Protein AF-A0A7Z8VJ30-F1 (afdb_monomer)

Mean predicted aligned error: 6.83 Å

Structure (mmCIF, N/CA/C/O backbone):
data_AF-A0A7Z8VJ30-F1
#
_entry.id   AF-A0A7Z8VJ30-F1
#
loop_
_atom_site.group_PDB
_atom_site.id
_atom_site.type_symbol
_atom_site.label_atom_id
_atom_site.label_alt_id
_atom_site.label_comp_id
_atom_site.label_asym_id
_atom_site.label_entity_id
_atom_site.label_seq_id
_atom_site.pdbx_PDB_ins_code
_atom_site.Cartn_x
_atom_site.Cartn_y
_atom_site.Cartn_z
_atom_site.occupancy
_atom_site.B_iso_or_equiv
_atom_site.auth_seq_id
_atom_site.auth_comp_id
_atom_site.auth_asym_id
_atom_site.auth_atom_id
_atom_site.pdbx_PDB_model_num
ATOM 1 N N . MET A 1 1 ? -24.128 4.389 14.243 1.00 58.19 1 MET A N 1
ATOM 2 C CA . MET A 1 1 ? -23.746 3.443 13.175 1.00 58.19 1 MET A CA 1
ATOM 3 C C . MET A 1 1 ? -23.084 2.251 13.854 1.00 58.19 1 MET A C 1
ATOM 5 O O . MET A 1 1 ? -22.238 2.485 14.706 1.00 58.19 1 MET A O 1
ATOM 9 N N . LYS A 1 2 ? -23.542 1.018 13.610 1.00 75.19 2 LYS A N 1
ATOM 10 C CA . LYS A 1 2 ? -22.878 -0.200 14.107 1.00 75.19 2 LYS A CA 1
ATOM 11 C C . LYS A 1 2 ? -22.018 -0.737 12.967 1.00 75.19 2 LYS A C 1
ATOM 13 O O . LYS A 1 2 ? -22.540 -0.878 11.867 1.00 75.19 2 LYS A O 1
ATOM 18 N N . PHE A 1 3 ? -20.742 -0.981 13.234 1.00 83.31 3 PHE A N 1
ATOM 19 C CA . PHE A 1 3 ? -19.838 -1.656 12.307 1.00 83.31 3 PHE A CA 1
ATOM 20 C C . PHE A 1 3 ? -19.673 -3.105 12.754 1.00 83.31 3 PHE A C 1
ATOM 22 O O . PHE A 1 3 ? -19.620 -3.373 13.958 1.00 83.31 3 PHE A O 1
ATOM 29 N N . ASP A 1 4 ? -19.604 -4.016 11.791 1.00 89.38 4 ASP A N 1
ATOM 30 C CA . ASP A 1 4 ? -19.384 -5.432 12.054 1.00 89.38 4 ASP A CA 1
ATOM 31 C C . ASP A 1 4 ? -17.885 -5.739 12.108 1.00 89.38 4 ASP A C 1
ATOM 33 O O . ASP A 1 4 ? -17.100 -5.258 11.288 1.00 89.38 4 ASP A O 1
ATOM 37 N N . THR A 1 5 ? -17.482 -6.569 13.070 1.00 91.44 5 THR A N 1
ATOM 38 C CA . THR A 1 5 ? -16.106 -7.066 13.150 1.00 91.44 5 THR A CA 1
ATOM 39 C C . THR A 1 5 ? -15.944 -8.249 12.204 1.00 91.44 5 THR A C 1
ATOM 41 O O . THR A 1 5 ? -16.544 -9.304 12.411 1.00 91.44 5 THR A O 1
ATOM 44 N N . VAL A 1 6 ? -15.092 -8.096 11.192 1.00 91.56 6 VAL A N 1
ATOM 45 C CA . VAL A 1 6 ? -14.802 -9.131 10.191 1.00 91.56 6 VAL A CA 1
ATOM 46 C C . VAL A 1 6 ? -13.301 -9.40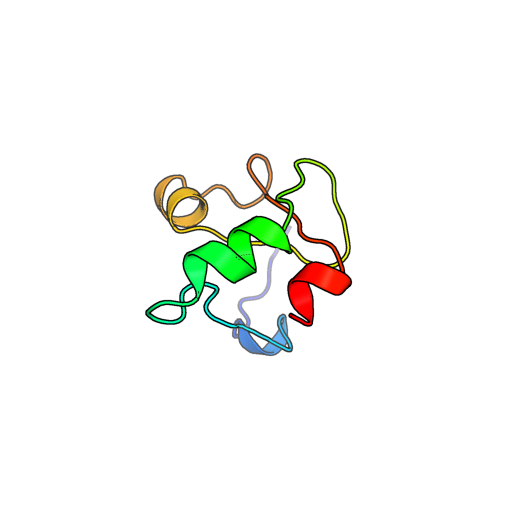6 10.097 1.00 91.56 6 VAL A C 1
ATOM 48 O O . VAL A 1 6 ? -12.477 -8.596 10.521 1.00 91.56 6 VAL A O 1
ATOM 51 N N . LYS A 1 7 ? -12.919 -10.562 9.540 1.00 86.81 7 LYS A N 1
ATOM 52 C CA . LYS A 1 7 ? -11.508 -10.833 9.221 1.00 86.81 7 LYS A CA 1
ATOM 53 C C . LYS A 1 7 ? -11.086 -9.959 8.043 1.00 86.81 7 LYS A C 1
ATOM 55 O O . LYS A 1 7 ? -11.791 -9.952 7.038 1.00 86.81 7 LYS A O 1
ATOM 60 N N . LEU A 1 8 ? -9.912 -9.330 8.126 1.00 80.50 8 LEU A N 1
ATOM 61 C CA . LEU A 1 8 ? -9.373 -8.455 7.074 1.00 80.50 8 LEU A CA 1
ATOM 62 C C . LEU A 1 8 ? -9.361 -9.117 5.683 1.00 80.50 8 LEU A C 1
ATOM 64 O O . LEU A 1 8 ? -9.819 -8.517 4.720 1.00 80.50 8 LEU A O 1
ATOM 68 N N . GLY A 1 9 ? -8.950 -10.385 5.587 1.00 81.81 9 GLY A N 1
ATOM 69 C CA . GLY A 1 9 ? -8.968 -11.147 4.326 1.00 81.81 9 GLY A CA 1
ATOM 70 C C . GLY A 1 9 ? -10.362 -11.481 3.772 1.00 81.81 9 GLY A C 1
ATOM 71 O O . GLY A 1 9 ? -10.462 -12.159 2.763 1.00 81.81 9 GLY A O 1
ATOM 72 N N . SER A 1 10 ? -11.442 -11.048 4.431 1.00 87.62 10 SER A N 1
ATOM 73 C CA . SER A 1 10 ? -12.804 -11.091 3.864 1.00 87.62 10 SER A CA 1
ATOM 74 C C . SER A 1 10 ? -13.153 -9.797 3.123 1.00 87.62 10 SER A C 1
ATOM 76 O O . SER A 1 10 ? -14.146 -9.758 2.407 1.00 87.62 10 SER A O 1
ATOM 78 N N . LEU A 1 11 ? -12.373 -8.734 3.346 1.00 84.25 11 LEU A N 1
ATOM 79 C CA . LEU A 1 11 ? -12.517 -7.423 2.713 1.00 84.25 11 LEU A CA 1
ATOM 80 C C . LEU A 1 11 ? -11.477 -7.200 1.611 1.00 84.25 11 LEU A C 1
ATOM 82 O O . LEU A 1 11 ? -11.697 -6.379 0.729 1.00 84.25 11 LEU A O 1
ATOM 86 N N . LEU A 1 12 ? -10.347 -7.907 1.681 1.00 82.25 12 LEU A N 1
ATOM 87 C CA . LEU 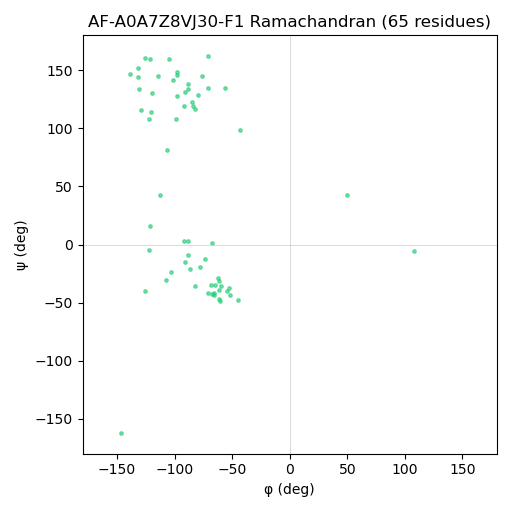A 1 12 ? -9.229 -7.782 0.753 1.00 82.25 12 LEU A CA 1
ATOM 88 C C . LEU A 1 12 ? -8.986 -9.116 0.049 1.00 82.25 12 LEU A C 1
ATOM 90 O O . LEU A 1 12 ? -8.861 -10.144 0.712 1.00 82.25 12 LEU A O 1
ATOM 94 N N . GLU A 1 13 ? -8.874 -9.079 -1.278 1.00 78.06 13 GLU A N 1
ATOM 95 C CA . GLU A 1 13 ? -8.490 -10.241 -2.088 1.00 78.06 13 GLU A CA 1
ATOM 96 C C . GLU A 1 13 ? -6.965 -10.431 -2.124 1.00 78.06 13 GLU A C 1
ATOM 98 O O . GLU A 1 13 ? -6.481 -11.561 -2.065 1.00 78.06 13 GLU A O 1
ATOM 103 N N . LEU A 1 14 ? -6.199 -9.332 -2.144 1.00 73.88 14 LEU A N 1
ATOM 104 C CA . LEU A 1 14 ? -4.738 -9.353 -2.143 1.00 73.88 14 LEU A CA 1
ATOM 105 C C . LEU A 1 14 ? -4.161 -8.406 -1.086 1.00 73.88 14 LEU A C 1
ATOM 107 O O . LEU A 1 14 ? -4.557 -7.246 -0.984 1.00 73.88 14 LEU A O 1
ATOM 111 N N . LEU A 1 15 ? -3.176 -8.903 -0.336 1.00 74.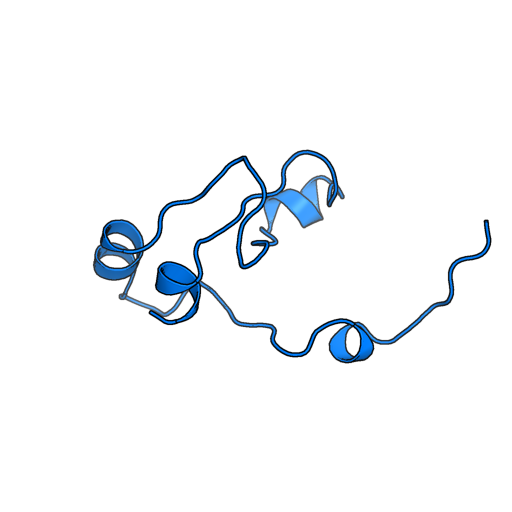06 15 LEU A N 1
ATOM 112 C CA . LEU A 1 15 ? -2.281 -8.111 0.501 1.00 74.06 15 LEU A CA 1
ATOM 113 C C . LEU A 1 15 ? -0.848 -8.525 0.158 1.00 74.06 15 LEU A C 1
ATOM 115 O O . LEU A 1 15 ? -0.482 -9.682 0.359 1.00 74.06 15 LEU A O 1
ATOM 119 N N . THR A 1 16 ? -0.061 -7.600 -0.388 1.00 72.00 16 THR A N 1
ATOM 120 C CA . THR A 1 16 ? 1.308 -7.868 -0.843 1.00 72.00 16 THR A CA 1
ATOM 121 C C . THR A 1 16 ? 2.278 -6.817 -0.316 1.00 72.00 16 THR A C 1
ATOM 123 O O . THR A 1 16 ? 1.929 -5.642 -0.194 1.00 72.00 16 THR A O 1
ATOM 126 N N . ASP A 1 17 ? 3.500 -7.242 0.003 1.00 67.75 17 ASP A N 1
ATOM 127 C CA . ASP A 1 17 ? 4.566 -6.351 0.447 1.00 67.75 17 ASP A CA 1
ATOM 128 C C . ASP A 1 17 ? 5.205 -5.640 -0.750 1.00 67.75 17 ASP A C 1
ATOM 130 O O . ASP A 1 17 ? 5.679 -6.263 -1.697 1.00 67.75 17 ASP A O 1
ATOM 134 N N . TYR A 1 18 ? 5.294 -4.314 -0.665 1.00 65.00 18 TYR A N 1
ATOM 135 C CA . TYR A 1 18 ? 5.953 -3.478 -1.675 1.00 65.00 18 TYR A CA 1
ATOM 136 C C . TYR A 1 18 ? 7.498 -3.573 -1.636 1.00 65.00 18 TYR A C 1
ATOM 138 O O . TYR A 1 18 ? 8.189 -3.119 -2.546 1.00 65.00 18 TYR A O 1
ATOM 146 N N . HIS A 1 19 ? 8.079 -4.157 -0.580 1.00 63.19 19 HIS A N 1
ATOM 147 C CA . HIS A 1 19 ? 9.529 -4.188 -0.348 1.00 63.19 19 HIS A CA 1
ATOM 148 C C . HIS A 1 19 ? 10.139 -5.577 -0.596 1.00 63.19 19 HIS A C 1
ATOM 150 O O . HIS A 1 19 ? 10.444 -6.314 0.339 1.00 63.19 19 HIS A O 1
ATOM 156 N N . ALA A 1 20 ? 10.407 -5.916 -1.860 1.00 55.84 20 ALA A N 1
ATOM 157 C CA . ALA A 1 20 ? 11.279 -7.042 -2.199 1.00 55.84 20 ALA A CA 1
ATOM 158 C C . ALA A 1 20 ? 12.760 -6.602 -2.202 1.00 55.84 20 ALA A C 1
ATOM 160 O O . ALA A 1 20 ? 13.154 -5.681 -2.926 1.00 55.84 20 ALA A O 1
ATOM 161 N N . ASN A 1 21 ? 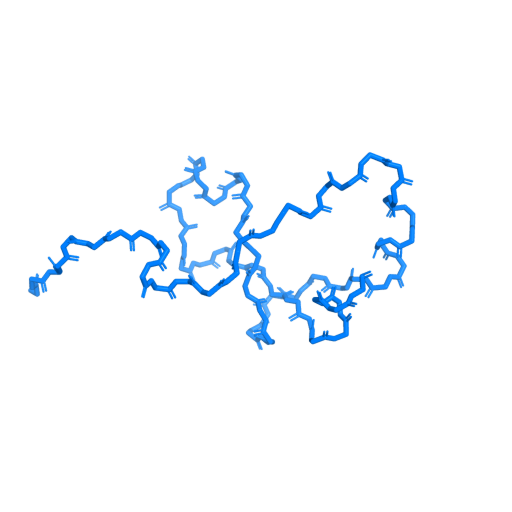13.584 -7.271 -1.387 1.00 50.88 21 ASN A N 1
ATOM 162 C CA . ASN A 1 21 ? 15.030 -7.061 -1.220 1.00 50.88 21 ASN A CA 1
ATOM 163 C C . ASN A 1 21 ? 15.776 -6.862 -2.561 1.00 50.88 21 ASN A C 1
ATOM 165 O O . ASN A 1 21 ? 16.136 -7.827 -3.229 1.00 50.88 21 ASN A O 1
ATOM 169 N N . GLY A 1 22 ? 16.048 -5.605 -2.936 1.00 55.06 22 GLY A N 1
ATOM 170 C CA . GLY A 1 22 ? 16.925 -5.245 -4.062 1.00 55.06 22 GLY A CA 1
ATOM 171 C C . GLY A 1 22 ? 16.248 -4.687 -5.323 1.00 55.06 22 GLY A C 1
ATOM 172 O O . GLY A 1 22 ? 16.954 -4.215 -6.213 1.00 55.06 22 GLY A O 1
ATOM 173 N N . ALA A 1 23 ? 14.913 -4.656 -5.407 1.00 65.31 23 ALA A N 1
ATOM 174 C CA . ALA A 1 23 ? 14.191 -4.170 -6.597 1.00 65.31 23 ALA A CA 1
ATOM 175 C C . ALA A 1 23 ? 13.912 -2.651 -6.610 1.00 65.31 23 ALA A C 1
ATOM 177 O O . ALA A 1 23 ? 13.310 -2.138 -7.553 1.00 65.31 23 ALA A O 1
ATOM 178 N N . TYR A 1 24 ? 14.383 -1.912 -5.599 1.00 67.75 24 TYR A N 1
ATOM 179 C CA . TYR A 1 24 ? 13.986 -0.521 -5.341 1.00 67.75 24 TYR A CA 1
ATOM 180 C C . TYR A 1 24 ? 14.175 0.422 -6.534 1.00 67.75 24 TYR A C 1
ATOM 182 O O . TYR A 1 24 ? 13.322 1.263 -6.797 1.00 67.75 24 TYR A O 1
ATOM 190 N N . LYS A 1 25 ? 15.275 0.275 -7.286 1.00 71.25 25 LYS A N 1
ATOM 191 C CA . LYS A 1 25 ? 15.541 1.135 -8.446 1.00 71.25 25 LYS A CA 1
ATOM 192 C C . LYS A 1 25 ? 14.510 0.923 -9.559 1.00 71.25 25 LYS A C 1
ATOM 194 O O . LYS A 1 25 ? 14.012 1.898 -10.100 1.00 71.25 25 LYS A O 1
ATOM 199 N N . LYS A 1 26 ? 14.161 -0.333 -9.850 1.00 72.81 26 LYS A N 1
ATOM 200 C CA . LYS A 1 26 ? 13.172 -0.664 -10.882 1.00 72.81 26 LYS A CA 1
ATOM 201 C C . LYS A 1 26 ? 11.762 -0.279 -10.449 1.00 72.81 26 LYS A C 1
ATOM 203 O O . LYS A 1 26 ? 11.038 0.296 -11.245 1.00 72.81 26 LYS A O 1
ATOM 208 N N . LEU A 1 27 ? 11.410 -0.532 -9.188 1.00 75.06 27 LEU A N 1
ATOM 209 C CA . LEU A 1 27 ? 10.117 -0.125 -8.634 1.00 75.06 27 LEU A CA 1
ATOM 210 C C . LEU A 1 27 ? 9.954 1.394 -8.694 1.00 75.06 27 LEU A C 1
ATOM 212 O O . LEU A 1 27 ? 8.978 1.884 -9.234 1.00 75.06 27 LEU A O 1
ATOM 216 N N . LYS A 1 28 ? 10.956 2.156 -8.245 1.00 76.69 28 LYS A N 1
ATOM 217 C CA . LYS A 1 28 ? 10.910 3.624 -8.279 1.00 76.69 28 LYS A CA 1
ATOM 218 C C . LYS A 1 28 ? 10.810 4.203 -9.697 1.00 76.69 28 LYS A C 1
ATOM 220 O O . LYS A 1 28 ? 10.291 5.297 -9.859 1.00 76.69 28 LYS A O 1
ATOM 225 N N . GLU A 1 29 ? 11.332 3.505 -10.703 1.00 81.81 29 GLU A N 1
ATOM 226 C CA . GLU A 1 29 ? 11.226 3.914 -12.110 1.00 81.81 29 GLU A CA 1
ATOM 227 C C . GLU A 1 29 ? 9.847 3.606 -12.725 1.00 81.81 29 GLU A C 1
ATOM 229 O O . GLU A 1 29 ? 9.524 4.195 -13.750 1.00 81.81 29 GLU A O 1
ATOM 234 N N . ASN A 1 30 ? 9.050 2.705 -12.132 1.00 81.69 30 ASN A N 1
ATOM 235 C CA . ASN A 1 30 ? 7.784 2.219 -12.707 1.00 81.69 30 ASN A CA 1
ATOM 236 C C . ASN A 1 30 ? 6.555 2.443 -11.800 1.00 81.69 30 ASN A C 1
ATOM 238 O O . ASN A 1 30 ? 5.432 2.154 -12.207 1.00 81.69 30 ASN A O 1
ATOM 242 N N . VAL A 1 31 ? 6.750 2.949 -10.580 1.00 85.44 31 VAL A N 1
ATOM 243 C CA . VAL A 1 31 ? 5.693 3.159 -9.587 1.00 85.44 31 VAL A CA 1
ATOM 244 C C . VAL A 1 31 ? 5.656 4.622 -9.173 1.00 85.44 31 VAL A C 1
ATOM 246 O O . VAL A 1 31 ? 6.508 5.094 -8.415 1.00 85.44 31 VAL A O 1
ATOM 249 N N . ASP A 1 32 ? 4.614 5.310 -9.627 1.00 85.31 32 ASP A N 1
ATOM 250 C CA . ASP A 1 32 ? 4.256 6.641 -9.155 1.00 85.31 32 ASP A CA 1
ATOM 251 C C . ASP A 1 32 ? 3.274 6.535 -7.984 1.00 85.31 32 ASP A C 1
ATOM 253 O O . ASP A 1 32 ? 2.280 5.811 -8.047 1.00 85.31 32 ASP A O 1
ATOM 257 N N . LEU A 1 33 ? 3.560 7.269 -6.904 1.00 90.06 33 LEU A N 1
ATOM 258 C CA . LEU A 1 33 ? 2.655 7.394 -5.763 1.00 90.06 33 LEU A CA 1
ATOM 259 C C . LEU A 1 33 ? 1.760 8.612 -5.956 1.00 90.06 33 LEU A C 1
ATOM 261 O O . LEU A 1 33 ? 2.242 9.745 -5.993 1.00 90.06 33 LEU A O 1
ATOM 265 N N . LEU A 1 34 ? 0.461 8.367 -6.013 1.00 93.44 34 LEU A N 1
ATOM 266 C CA . LEU A 1 34 ? -0.558 9.378 -6.240 1.00 93.44 34 LEU A CA 1
ATOM 267 C C . LEU A 1 34 ? -1.170 9.831 -4.913 1.00 93.44 34 LEU A C 1
ATOM 269 O O . LEU A 1 34 ? -1.296 9.046 -3.971 1.00 93.44 34 LEU A O 1
ATOM 273 N N . ASP A 1 35 ? -1.533 11.108 -4.844 1.00 93.75 35 ASP A N 1
ATOM 274 C CA . ASP A 1 35 ? -2.350 11.675 -3.762 1.00 93.75 35 ASP A CA 1
ATOM 275 C C . ASP A 1 35 ? -3.855 11.535 -4.041 1.00 93.75 35 ASP A C 1
ATOM 277 O O . ASP A 1 35 ? -4.659 11.536 -3.114 1.00 93.75 35 ASP A O 1
ATOM 281 N N . GLU A 1 36 ? -4.229 11.358 -5.309 1.00 93.81 36 GLU A N 1
ATOM 282 C CA . GLU A 1 36 ? -5.614 11.168 -5.744 1.00 93.81 36 GLU A CA 1
ATOM 283 C C . GLU A 1 36 ? -5.934 9.676 -5.944 1.00 93.81 36 GLU A C 1
ATOM 285 O O . GLU A 1 36 ? -5.034 8.923 -6.334 1.00 93.81 36 GLU A O 1
ATOM 290 N N . PRO A 1 37 ? -7.191 9.236 -5.716 1.00 94.25 37 PRO A N 1
ATOM 291 C CA . PRO A 1 37 ? -7.599 7.845 -5.900 1.00 94.25 37 PRO A CA 1
ATOM 292 C C . PRO A 1 37 ? -7.341 7.291 -7.307 1.00 94.25 37 PRO A C 1
ATOM 294 O O . PRO A 1 37 ? -7.704 7.910 -8.306 1.00 94.25 37 PRO A O 1
ATOM 297 N N . ASP A 1 38 ? -6.791 6.077 -7.361 1.00 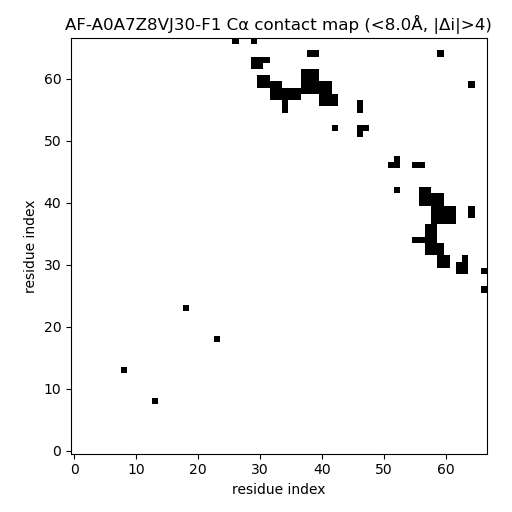93.88 38 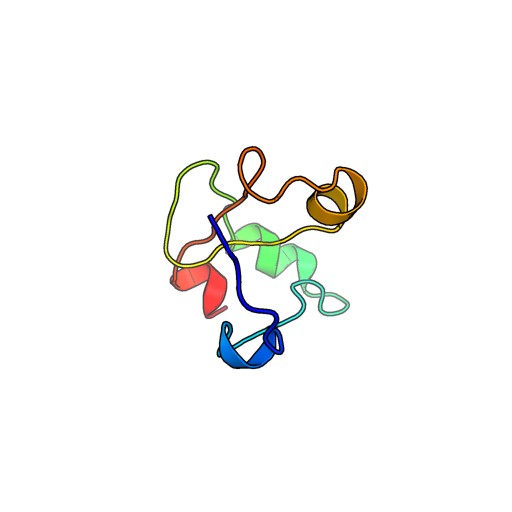ASP A N 1
ATOM 298 C CA . ASP A 1 38 ? -6.588 5.275 -8.576 1.00 93.88 38 ASP A CA 1
ATOM 299 C C . ASP A 1 38 ? -6.735 3.772 -8.230 1.00 93.88 38 ASP A C 1
ATOM 301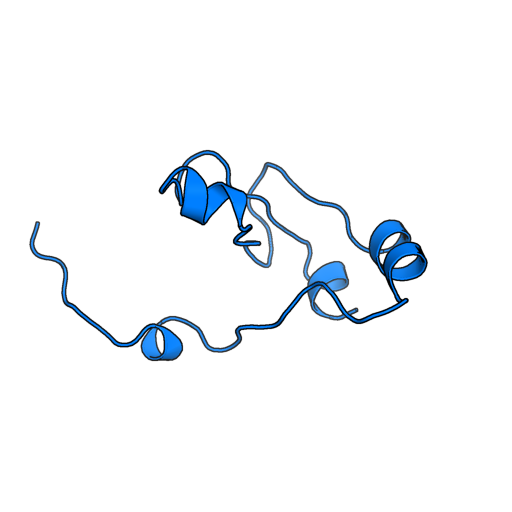 O O . ASP A 1 38 ? -7.303 3.432 -7.189 1.00 93.88 38 ASP A O 1
ATOM 305 N N . TYR A 1 39 ? -6.248 2.875 -9.089 1.00 92.56 39 TYR A N 1
ATOM 306 C CA . TYR A 1 39 ? -6.465 1.429 -9.074 1.00 92.56 39 TYR A CA 1
ATOM 307 C C . TYR A 1 39 ? -6.338 0.758 -7.700 1.00 92.56 39 TYR A C 1
ATOM 309 O O . TYR A 1 39 ? -7.207 -0.033 -7.330 1.00 92.56 39 TYR A O 1
ATOM 317 N N . ALA A 1 40 ? -5.282 1.052 -6.935 1.00 89.75 40 ALA A N 1
ATOM 318 C CA . ALA A 1 40 ? -5.090 0.462 -5.611 1.00 89.75 40 ALA A CA 1
ATOM 319 C C . ALA A 1 40 ? -4.588 1.471 -4.574 1.00 89.75 40 ALA A C 1
ATOM 321 O O . ALA A 1 40 ? -3.797 2.364 -4.877 1.00 89.75 40 ALA A O 1
ATOM 322 N N . VAL A 1 41 ? -5.019 1.285 -3.321 1.00 91.00 41 VAL A N 1
ATOM 323 C CA . VAL A 1 41 ? -4.539 2.046 -2.160 1.00 91.00 41 VAL A CA 1
ATOM 324 C C . VAL A 1 41 ? -3.307 1.379 -1.547 1.00 91.00 41 VAL A C 1
ATOM 326 O O . VAL A 1 41 ? -3.275 0.172 -1.310 1.00 91.00 41 VAL A O 1
ATOM 329 N N . MET A 1 42 ? -2.291 2.180 -1.248 1.00 88.38 42 MET A N 1
ATOM 330 C CA . MET A 1 42 ? -1.086 1.767 -0.546 1.00 88.38 42 MET A CA 1
ATOM 331 C C . MET A 1 42 ? -1.198 2.138 0.933 1.00 88.38 42 MET A C 1
ATOM 333 O O . MET A 1 42 ? -1.062 3.304 1.312 1.00 88.38 42 MET A O 1
ATOM 337 N N . ILE A 1 43 ? -1.387 1.131 1.786 1.00 88.44 43 ILE A N 1
ATOM 338 C CA . ILE A 1 43 ? -1.335 1.310 3.239 1.00 88.44 43 ILE A CA 1
ATOM 339 C C . ILE A 1 43 ? 0.125 1.248 3.697 1.00 88.44 43 ILE A C 1
ATOM 341 O O . ILE A 1 43 ? 0.807 0.242 3.509 1.00 88.44 43 ILE A O 1
ATOM 345 N N . ARG A 1 44 ? 0.618 2.338 4.291 1.00 88.75 44 ARG A N 1
ATOM 346 C CA . ARG A 1 44 ? 2.015 2.487 4.731 1.00 88.75 44 ARG A CA 1
ATOM 347 C C . ARG A 1 44 ? 2.120 2.354 6.248 1.00 88.75 44 ARG A C 1
ATOM 349 O O . ARG A 1 44 ? 1.161 2.624 6.964 1.00 88.75 44 ARG A O 1
ATOM 356 N N . THR A 1 45 ? 3.308 2.046 6.768 1.00 85.75 45 THR A N 1
ATOM 357 C CA . THR A 1 45 ? 3.568 2.019 8.224 1.00 85.75 45 THR A CA 1
ATOM 358 C C . THR A 1 45 ? 3.144 3.320 8.910 1.00 85.75 45 THR A C 1
ATOM 360 O O . THR A 1 45 ? 2.539 3.283 9.974 1.00 85.75 45 THR A O 1
ATOM 363 N N . THR A 1 46 ? 3.349 4.465 8.254 1.00 86.81 46 THR A N 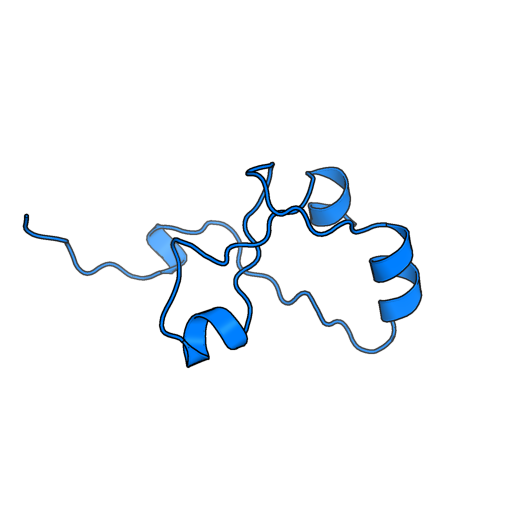1
ATOM 364 C CA . THR A 1 46 ? 2.925 5.782 8.751 1.00 86.81 46 THR A CA 1
ATOM 365 C C . THR A 1 46 ? 1.412 5.903 8.944 1.00 86.81 46 THR A C 1
ATOM 367 O O . THR A 1 46 ? 0.979 6.611 9.846 1.00 86.81 46 THR A O 1
ATOM 370 N N . ASN A 1 47 ? 0.601 5.213 8.129 1.00 89.31 47 ASN A N 1
ATOM 371 C CA . ASN A 1 47 ? -0.855 5.175 8.301 1.00 89.31 47 ASN A CA 1
ATOM 372 C C . ASN A 1 47 ? -1.221 4.452 9.604 1.00 89.31 47 ASN A C 1
ATOM 374 O O . ASN A 1 47 ? -2.046 4.940 10.370 1.00 89.31 47 ASN A O 1
ATOM 378 N N . PHE A 1 48 ? -0.541 3.341 9.906 1.00 87.06 48 PHE A N 1
ATOM 379 C CA . PHE A 1 48 ? -0.712 2.627 11.173 1.00 87.06 48 PHE A CA 1
ATOM 380 C C . PHE A 1 48 ? -0.211 3.434 12.378 1.00 87.06 48 PHE A C 1
ATOM 382 O O . PHE A 1 48 ? -0.892 3.478 13.397 1.00 87.06 48 PHE A O 1
ATOM 389 N N . GLU A 1 49 ? 0.944 4.097 12.268 1.00 90.44 49 GLU A N 1
ATOM 390 C CA . GLU A 1 49 ? 1.513 4.932 13.340 1.00 90.44 49 GLU A CA 1
ATOM 391 C C . GLU A 1 49 ? 0.605 6.111 13.710 1.00 90.44 49 GLU A C 1
ATOM 393 O O . GLU A 1 49 ? 0.475 6.451 14.885 1.00 90.44 49 GLU A O 1
ATOM 398 N N . GLN A 1 50 ? -0.029 6.728 12.711 1.00 91.38 50 GLN A N 1
ATOM 399 C CA . GLN A 1 50 ? -0.938 7.862 12.898 1.00 91.38 50 GLN A CA 1
ATOM 400 C C . GLN A 1 50 ? -2.383 7.426 13.160 1.00 91.38 50 GLN A C 1
ATOM 402 O O . GLN A 1 50 ? -3.212 8.259 13.519 1.00 91.38 50 GLN A O 1
ATOM 407 N N . ASN A 1 51 ? -2.677 6.132 12.998 1.00 88.31 51 ASN A N 1
ATOM 408 C CA . ASN A 1 51 ? -4.032 5.593 12.971 1.00 88.31 51 ASN A CA 1
ATOM 409 C C . ASN A 1 51 ? -4.945 6.372 11.994 1.00 88.31 51 ASN A C 1
ATOM 411 O O . ASN A 1 51 ? -6.088 6.684 12.324 1.00 88.31 51 ASN A O 1
ATOM 415 N N . ASP A 1 52 ? -4.408 6.700 10.810 1.00 88.44 52 ASP A N 1
ATOM 416 C CA . ASP A 1 52 ? -5.080 7.436 9.729 1.00 88.44 52 ASP A CA 1
ATOM 417 C C . ASP A 1 52 ? -5.130 6.592 8.449 1.00 88.44 52 ASP A C 1
ATOM 419 O O . ASP A 1 52 ? -4.103 6.322 7.812 1.00 88.44 52 ASP A O 1
ATOM 423 N N . PHE A 1 53 ? -6.350 6.224 8.064 1.00 88.81 53 PHE A N 1
ATOM 424 C CA . PHE A 1 53 ? -6.666 5.446 6.869 1.00 88.81 53 PHE A CA 1
ATOM 425 C C . PHE A 1 53 ? -7.622 6.191 5.927 1.00 88.81 53 PHE A C 1
ATOM 427 O O . PHE A 1 53 ? -8.191 5.562 5.042 1.00 88.81 53 PHE A O 1
ATOM 434 N N . ASP A 1 54 ? -7.785 7.506 6.107 1.00 87.62 54 ASP A N 1
ATOM 435 C CA . ASP A 1 54 ? -8.788 8.304 5.395 1.00 87.62 54 ASP A CA 1
ATOM 436 C C . ASP A 1 54 ? -8.174 9.518 4.676 1.00 87.62 54 ASP A C 1
ATOM 438 O O . ASP A 1 54 ? -8.566 9.828 3.552 1.00 87.62 54 ASP A O 1
ATOM 442 N N . SER A 1 55 ? -7.208 10.212 5.291 1.00 84.31 55 SER A N 1
ATOM 443 C CA . SER A 1 55 ? -6.729 11.520 4.805 1.00 84.31 55 SER A CA 1
ATOM 444 C C . SER A 1 55 ? -5.341 11.517 4.164 1.00 84.31 55 SER A C 1
ATOM 446 O O . SER A 1 55 ? -5.087 12.319 3.270 1.00 84.31 55 SER A O 1
ATOM 448 N N . SER A 1 56 ? -4.436 10.632 4.589 1.00 86.88 56 SER A N 1
ATOM 449 C CA . SER A 1 56 ? -3.051 10.544 4.080 1.00 86.88 56 SER A CA 1
ATOM 450 C C . SER A 1 56 ? -2.807 9.246 3.304 1.00 86.88 56 SER A C 1
ATOM 452 O O . SER A 1 56 ? -1.795 8.543 3.473 1.00 86.88 56 SER A O 1
ATOM 454 N N . LEU A 1 57 ? -3.789 8.884 2.481 1.00 92.88 57 LEU A N 1
ATOM 455 C CA . LEU A 1 57 ? -3.713 7.723 1.610 1.00 92.88 57 LEU A CA 1
ATOM 456 C C . LEU A 1 57 ? -2.826 8.017 0.402 1.00 92.88 57 LEU A C 1
ATOM 458 O O . LEU A 1 57 ? -2.770 9.134 -0.105 1.00 92.88 57 LEU A O 1
ATOM 462 N N . LYS A 1 58 ? -2.107 6.989 -0.039 1.00 93.69 58 LYS A N 1
ATOM 463 C CA . LYS A 1 58 ? -1.393 6.995 -1.312 1.00 93.69 58 LYS A CA 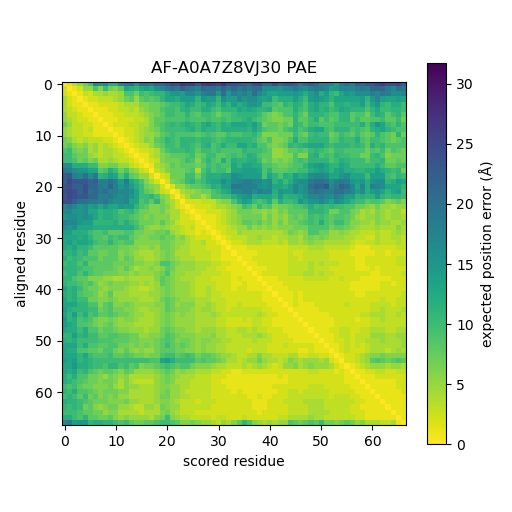1
ATOM 464 C C . LYS A 1 58 ? -2.020 5.959 -2.215 1.00 93.69 58 LYS A C 1
ATOM 466 O O . LYS A 1 58 ? -2.415 4.899 -1.734 1.00 93.69 58 LYS A O 1
ATOM 471 N N . TYR A 1 59 ? -2.067 6.254 -3.501 1.00 93.06 59 TYR A N 1
ATOM 472 C CA . TYR A 1 59 ? -2.620 5.359 -4.506 1.00 93.06 59 TYR A CA 1
ATOM 473 C C . TYR A 1 59 ? -1.576 5.033 -5.566 1.00 93.06 59 TYR A C 1
ATOM 475 O O . TYR A 1 59 ? -0.582 5.747 -5.715 1.00 93.06 59 TYR A O 1
ATOM 483 N N . ILE A 1 60 ? -1.795 3.932 -6.273 1.00 91.69 60 ILE A N 1
ATOM 484 C CA . ILE A 1 60 ? -0.957 3.478 -7.379 1.00 91.69 60 ILE A CA 1
ATOM 485 C C . ILE A 1 60 ? -1.828 3.116 -8.580 1.00 91.69 60 ILE A C 1
ATOM 487 O O . ILE A 1 60 ? -2.978 2.698 -8.426 1.00 91.69 60 ILE A O 1
ATOM 491 N N . THR A 1 61 ? -1.251 3.253 -9.770 1.00 92.69 61 THR A N 1
ATOM 492 C CA . THR A 1 61 ? -1.879 2.843 -11.031 1.00 92.69 61 THR A CA 1
ATOM 493 C C . THR A 1 61 ? -1.939 1.315 -11.150 1.00 92.69 61 THR A C 1
ATOM 495 O O . THR A 1 61 ? -1.182 0.587 -10.502 1.00 92.69 61 THR A O 1
ATOM 498 N N . GLU A 1 62 ? -2.785 0.805 -12.046 1.00 91.00 62 GLU A N 1
ATOM 499 C CA . GLU A 1 62 ? -2.835 -0.630 -12.369 1.00 91.00 62 GLU A CA 1
ATOM 500 C C . GLU A 1 62 ? -1.490 -1.154 -12.901 1.00 91.00 62 GLU A C 1
ATOM 502 O O . GLU A 1 62 ? -1.086 -2.277 -12.599 1.00 91.00 62 GLU A O 1
ATOM 507 N N . HIS A 1 63 ? -0.764 -0.333 -13.669 1.00 89.19 63 HIS A N 1
ATOM 508 C CA . HIS A 1 63 ? 0.568 -0.683 -14.159 1.00 89.19 63 HIS A CA 1
ATOM 509 C C . HIS A 1 63 ? 1.541 -0.918 -13.002 1.00 89.19 63 HIS A C 1
ATOM 511 O O . HIS A 1 63 ? 2.225 -1.937 -12.975 1.00 89.19 63 HIS A O 1
ATOM 517 N N . ALA A 1 64 ? 1.550 -0.004 -12.031 1.00 87.19 64 ALA A N 1
ATOM 518 C CA . ALA A 1 64 ? 2.384 -0.104 -10.843 1.00 87.19 64 ALA A CA 1
ATOM 519 C C . ALA A 1 64 ? 2.013 -1.302 -9.954 1.00 87.19 64 ALA A C 1
ATOM 521 O O . ALA A 1 64 ? 2.894 -1.912 -9.359 1.00 87.19 64 ALA A O 1
ATOM 522 N N . TYR A 1 65 ? 0.727 -1.654 -9.867 1.00 85.88 65 TYR A N 1
ATOM 523 C CA . TYR A 1 65 ? 0.263 -2.816 -9.103 1.00 85.88 65 TYR A CA 1
ATOM 524 C C . TYR A 1 65 ? 0.706 -4.154 -9.714 1.00 85.88 65 TYR A C 1
ATOM 526 O O . TYR A 1 65 ? 0.974 -5.106 -8.985 1.00 85.88 65 TYR A O 1
ATOM 534 N N . ASN A 1 66 ? 0.775 -4.233 -11.046 1.00 84.00 66 ASN A N 1
ATOM 535 C CA . ASN A 1 66 ? 1.107 -5.460 -11.777 1.00 84.00 66 ASN A CA 1
ATOM 536 C C . ASN A 1 66 ? 2.611 -5.631 -12.086 1.00 84.00 66 ASN A C 1
ATOM 538 O O . ASN A 1 66 ? 2.970 -6.581 -12.788 1.00 84.00 66 ASN A O 1
ATOM 542 N N . PHE A 1 67 ? 3.472 -4.719 -11.621 1.00 80.69 67 PHE A N 1
ATOM 543 C CA . PHE A 1 67 ? 4.921 -4.714 -11.873 1.00 80.69 67 PHE A CA 1
ATOM 544 C C . PHE A 1 67 ? 5.713 -5.490 -10.811 1.00 80.69 67 PHE A C 1
ATOM 546 O O . PHE A 1 67 ? 6.597 -6.288 -11.208 1.00 80.69 67 PHE A O 1
#

Solvent-accessible surface area (backbone atoms only — not comparable to full-atom values): 4579 Å² total; per-residue (Å²): 136,87,82,82,93,72,63,67,75,79,80,41,95,78,87,80,81,91,79,58,95,82,47,62,70,61,48,64,75,59,44,65,82,33,80,58,92,55,73,41,77,54,88,48,72,67,29,65,77,67,72,41,89,79,83,78,54,34,15,28,45,62,68,39,74,75,108

Foldseek 3Di:
DDDDDDDPCVVDVDDDDPDDPPCVVVLVVFWDKDQDDEDDWDDDVVCVVVVHPDRRIIYTYPRSVVD

Secondary structure (DSSP, 8-state):
-PPPP--GGGT-S----S--TT-HHHHHHH-PPBSS--SEEE--HHHHHHT-SSSS-EEE-HHHHT-

Nearest PDB structures (foldseek):
  3gw6-assembly2_E  TM=2.343E-01  e=8.712E+00  Escherichia phage K1F

Radius of gyration: 13.81 Å; Cα contacts (8 Å, |Δi|>4): 58; chains: 1; bounding box: 41×23×28 Å

pLDDT: mean 82.78, std 10.58, range [50.88, 94.25]

Sequence (67 aa):
MKFDTVKLGSLLELLTDYHANGAYKKLKENVDLLDEPDYAVMIRTTNFEQNDFDSSLKYITEHAYNF